Protein AF-A0AA95MEN5-F1 (afdb_monomer_lite)

Secondary structure (DSSP, 8-state):
--HHHHHHHHGGGS-HHHHHHHHHHHHPPPEEEE-TTS-TT-EEEESS-HHHHHHHHHHH---HHHHS----PPP-

Sequence (76 aa):
MHLTGWKLKFGNWFKEEWLSEIDHLLSLELKFYKYPTKKMGEGHYVLITPEECEYLTKKHLFFDLIDQKFQWIRED

Radius of gyration: 17.72 Å; chains: 1; bounding box: 54×22×41 Å

pLDDT: mean 77.87, std 11.99, range [52.56, 91.31]

Foldseek 3Di:
DVLVVCCVPCVVVDDPVVNVVSVVLVPADWDWDDDPPDDPPDTDTDSDDPVVVVVVCVVPVPDVVVPDDDDDDDDD

Structure (mmCIF, N/CA/C/O backbone):
data_AF-A0AA95MEN5-F1
#
_entry.id   AF-A0AA95MEN5-F1
#
loop_
_atom_site.group_PDB
_atom_site.id
_atom_site.type_symbol
_atom_site.label_atom_id
_atom_site.label_alt_id
_atom_site.label_comp_id
_atom_site.label_asym_id
_atom_site.label_entity_id
_atom_site.label_seq_id
_atom_site.pdbx_PDB_ins_code
_atom_site.Cartn_x
_atom_site.Cartn_y
_atom_site.Cartn_z
_atom_site.occupancy
_atom_site.B_iso_or_equiv
_atom_site.auth_seq_id
_atom_site.auth_comp_id
_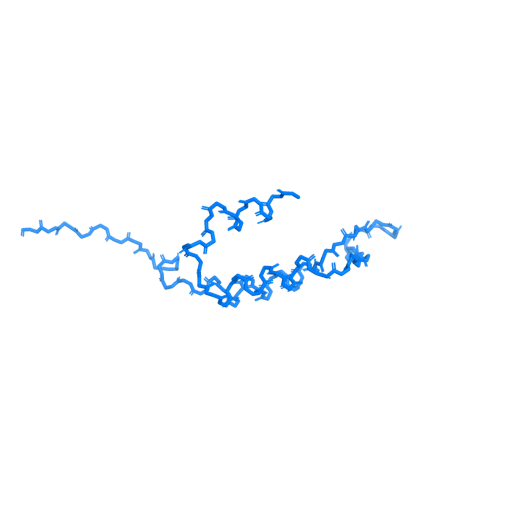atom_site.auth_asym_id
_atom_site.auth_atom_id
_atom_site.pdbx_PDB_model_num
ATOM 1 N N . MET A 1 1 ? 2.599 12.136 -2.582 1.00 56.16 1 MET A N 1
ATOM 2 C CA . MET A 1 1 ? 2.137 13.029 -1.492 1.00 56.16 1 MET A CA 1
ATOM 3 C C . MET A 1 1 ? 0.647 12.872 -1.136 1.00 56.16 1 MET A C 1
ATOM 5 O O . MET A 1 1 ? 0.168 13.612 -0.291 1.00 56.16 1 MET A O 1
ATOM 9 N N . HIS A 1 2 ? -0.101 11.920 -1.720 1.00 68.12 2 HIS A N 1
ATOM 10 C CA . HIS A 1 2 ? -1.524 11.721 -1.389 1.00 68.12 2 HIS A CA 1
ATOM 11 C C . HIS A 1 2 ? -1.745 10.661 -0.298 1.00 68.12 2 HIS A C 1
ATOM 13 O O . HIS A 1 2 ? -2.453 10.935 0.663 1.00 68.12 2 HIS A O 1
ATOM 19 N N . LEU A 1 3 ? -1.064 9.511 -0.373 1.00 69.62 3 LEU A N 1
ATOM 20 C CA . LEU A 1 3 ? -1.157 8.433 0.628 1.00 69.62 3 LEU A CA 1
ATOM 21 C C . LEU A 1 3 ? -0.732 8.873 2.035 1.00 69.62 3 LEU A C 1
ATOM 23 O O . LEU A 1 3 ? -1.438 8.612 3.002 1.00 69.62 3 LEU A O 1
ATOM 27 N N . THR A 1 4 ? 0.369 9.616 2.150 1.00 78.25 4 THR A N 1
ATOM 28 C CA . THR A 1 4 ? 0.836 10.177 3.428 1.00 78.25 4 THR A CA 1
ATOM 29 C C . THR A 1 4 ? -0.181 11.154 4.020 1.00 78.25 4 THR A C 1
ATOM 31 O O . THR A 1 4 ? -0.449 11.121 5.216 1.00 78.25 4 THR A O 1
ATOM 34 N N . GLY A 1 5 ? -0.804 11.986 3.177 1.00 79.69 5 GLY A N 1
ATOM 35 C CA . GLY A 1 5 ? -1.861 12.905 3.604 1.00 79.69 5 GLY A CA 1
ATOM 36 C C . GLY A 1 5 ? -3.132 12.181 4.052 1.00 79.69 5 GLY A C 1
ATOM 37 O O . GLY A 1 5 ? -3.746 12.570 5.041 1.00 79.69 5 GLY A O 1
ATOM 38 N N . TRP A 1 6 ? -3.506 11.097 3.370 1.00 77.31 6 TRP A N 1
ATOM 39 C CA . TRP A 1 6 ? -4.648 10.264 3.755 1.00 77.31 6 TRP A CA 1
ATOM 40 C C . TRP A 1 6 ? -4.391 9.540 5.074 1.00 77.31 6 TRP A C 1
ATOM 42 O O . TRP A 1 6 ? -5.258 9.561 5.943 1.00 77.31 6 TRP A O 1
ATOM 52 N N . LYS A 1 7 ? -3.184 8.992 5.265 1.00 81.81 7 LYS A N 1
ATOM 53 C CA . LYS A 1 7 ? -2.769 8.380 6.532 1.00 81.81 7 LYS A CA 1
ATOM 54 C C . LYS A 1 7 ? -2.832 9.383 7.686 1.00 81.81 7 LYS A C 1
ATOM 56 O O . LYS A 1 7 ? -3.365 9.061 8.737 1.00 81.81 7 LYS A O 1
ATOM 61 N N . LEU A 1 8 ? -2.350 10.610 7.490 1.00 84.12 8 LEU A N 1
ATOM 62 C CA . LEU A 1 8 ? -2.412 11.651 8.523 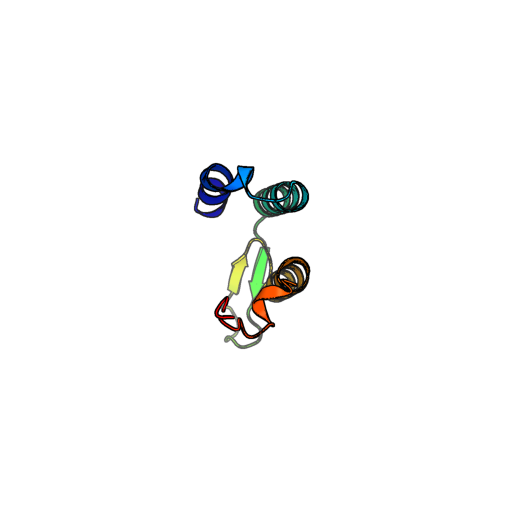1.00 84.12 8 LEU A CA 1
ATOM 63 C C . LEU A 1 8 ? -3.849 12.074 8.854 1.00 84.12 8 LEU A C 1
ATOM 65 O O . LEU A 1 8 ? -4.161 12.339 10.009 1.00 84.12 8 LEU A O 1
ATOM 69 N N . LYS A 1 9 ? -4.724 12.149 7.845 1.00 84.50 9 LYS A N 1
ATOM 70 C CA . LYS A 1 9 ? -6.091 12.659 8.010 1.00 84.50 9 LYS A CA 1
ATOM 71 C C . LYS A 1 9 ? -7.076 11.613 8.533 1.00 84.50 9 LYS A C 1
ATOM 73 O O . LYS A 1 9 ? -7.961 11.955 9.309 1.00 84.50 9 LYS A O 1
ATOM 78 N N . PHE A 1 10 ? -6.941 10.366 8.092 1.00 80.69 10 PHE A N 1
ATOM 79 C CA . PHE A 1 10 ? -7.900 9.291 8.355 1.00 80.69 10 PHE A CA 1
ATOM 80 C C . PHE A 1 10 ? -7.290 8.107 9.106 1.00 80.69 10 PHE A C 1
ATOM 82 O O . PHE A 1 10 ? -7.999 7.152 9.397 1.00 80.69 10 PHE A O 1
ATOM 89 N N . GLY A 1 11 ? -5.997 8.152 9.443 1.00 78.12 11 GLY A N 1
ATOM 90 C CA . GLY A 1 11 ? -5.294 7.010 10.027 1.00 78.12 11 GLY A CA 1
ATOM 91 C C . GLY A 1 11 ? -5.895 6.514 11.339 1.00 78.12 11 GLY A C 1
ATOM 92 O O . GLY A 1 11 ? -5.918 5.314 11.567 1.00 78.12 11 GLY A O 1
ATOM 93 N N . ASN A 1 12 ? -6.486 7.405 12.140 1.00 83.69 12 ASN A N 1
ATOM 94 C CA . ASN A 1 12 ? -7.190 7.030 13.373 1.00 83.69 12 ASN A CA 1
ATOM 95 C C . ASN A 1 12 ? -8.445 6.170 13.130 1.00 83.69 12 ASN A C 1
ATOM 97 O O . ASN A 1 12 ? -8.987 5.610 14.076 1.00 83.69 12 ASN A O 1
ATOM 101 N N . TRP A 1 13 ? -8.953 6.114 11.895 1.00 81.62 13 TRP A N 1
ATOM 102 C CA . TRP A 1 13 ? -10.111 5.302 11.501 1.00 81.62 13 TRP A CA 1
ATOM 103 C C . TRP A 1 13 ? -9.700 4.021 10.772 1.00 81.62 13 TRP A C 1
ATOM 105 O O . TRP A 1 13 ? -10.555 3.218 10.402 1.00 81.62 13 TRP A O 1
ATOM 115 N N . PHE A 1 14 ? -8.403 3.831 10.532 1.00 80.56 14 PHE A N 1
ATOM 116 C CA . PHE A 1 14 ? -7.879 2.620 9.923 1.00 80.56 14 PHE A CA 1
ATOM 117 C C . PHE A 1 14 ? -7.514 1.614 11.006 1.00 80.56 14 PHE A C 1
ATOM 119 O O . PHE A 1 14 ? -7.063 1.974 12.093 1.00 80.56 14 PHE A O 1
ATOM 126 N N . LYS A 1 15 ? -7.685 0.331 10.689 1.00 83.75 15 LYS A N 1
ATOM 127 C CA . LYS A 1 15 ? -7.123 -0.741 11.508 1.00 83.75 15 LYS A CA 1
ATOM 128 C C . LYS A 1 15 ? -5.598 -0.606 11.529 1.00 83.75 15 LYS A C 1
ATOM 130 O O . LYS A 1 15 ? -5.002 -0.210 10.526 1.00 83.75 15 LYS A O 1
ATOM 135 N N . GLU A 1 16 ? -4.961 -0.978 12.637 1.00 85.12 16 GLU A N 1
ATOM 136 C CA . GLU A 1 16 ? -3.495 -0.916 12.763 1.00 85.12 16 GLU A CA 1
ATOM 137 C C . GLU A 1 16 ? -2.787 -1.690 11.643 1.00 85.12 16 GLU A C 1
ATOM 139 O O . GLU A 1 16 ? -1.830 -1.192 11.055 1.00 85.12 16 GLU A O 1
ATOM 144 N N . GLU A 1 17 ? -3.328 -2.852 11.265 1.00 84.69 17 GLU A N 1
ATOM 145 C CA . GLU A 1 17 ? -2.827 -3.673 10.157 1.00 84.69 17 GLU A CA 1
ATOM 146 C C . GLU A 1 17 ? -2.772 -2.909 8.820 1.00 84.69 17 GLU A C 1
ATOM 148 O O . GLU A 1 17 ? -1.815 -3.052 8.061 1.00 84.69 17 GLU A O 1
ATOM 153 N N . TRP A 1 18 ? -3.739 -2.024 8.553 1.00 83.88 18 TRP A N 1
ATOM 154 C CA . TRP A 1 18 ? -3.752 -1.194 7.346 1.00 83.88 18 TRP A CA 1
ATOM 155 C C . TRP A 1 18 ? -2.713 -0.081 7.410 1.00 83.88 18 TRP A C 1
ATOM 157 O O . TRP A 1 18 ? -2.097 0.244 6.397 1.00 83.88 18 TRP A O 1
ATOM 167 N N . LEU A 1 19 ? -2.490 0.501 8.591 1.00 85.31 19 LEU A N 1
ATOM 168 C CA . LEU A 1 19 ? -1.457 1.520 8.779 1.00 85.31 19 LEU A CA 1
ATOM 169 C C . LEU A 1 19 ? -0.064 0.941 8.536 1.00 85.31 19 LEU A C 1
ATOM 171 O O . LEU A 1 19 ? 0.725 1.562 7.822 1.00 85.31 19 LEU A O 1
ATOM 175 N N . SER A 1 20 ? 0.210 -0.255 9.064 1.00 88.25 20 SER A N 1
ATOM 176 C CA . SER A 1 20 ? 1.466 -0.9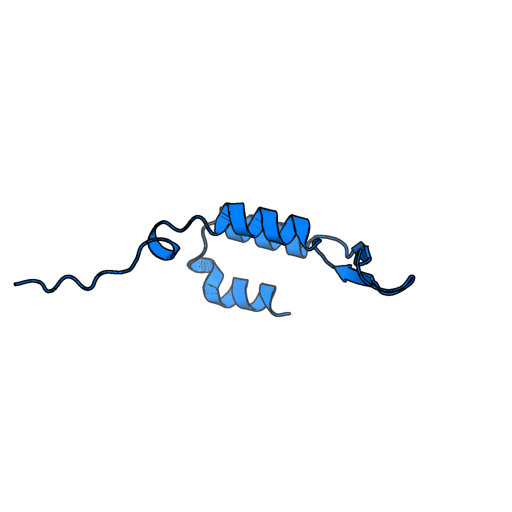67 8.819 1.00 88.25 20 SER A CA 1
ATOM 177 C C . SER A 1 20 ? 1.656 -1.317 7.342 1.00 88.25 20 SER A C 1
ATOM 179 O O . SER A 1 20 ? 2.761 -1.187 6.818 1.00 88.25 20 SER A O 1
ATOM 181 N N . GLU A 1 21 ? 0.592 -1.716 6.643 1.00 85.81 21 GLU A N 1
ATOM 182 C CA . GLU A 1 21 ? 0.666 -2.057 5.219 1.00 85.81 21 GLU A CA 1
ATOM 183 C C . GLU A 1 21 ? 0.882 -0.808 4.344 1.00 85.81 21 GLU A C 1
ATOM 185 O O . GLU A 1 21 ? 1.681 -0.842 3.409 1.00 85.81 21 GLU A O 1
ATOM 190 N N . ILE A 1 22 ? 0.279 0.334 4.699 1.00 86.12 22 ILE A N 1
ATOM 191 C CA . ILE A 1 22 ? 0.569 1.631 4.063 1.00 86.12 22 ILE A CA 1
ATOM 192 C C . ILE A 1 22 ? 2.033 2.036 4.283 1.00 86.12 22 ILE A C 1
ATOM 194 O O . ILE A 1 22 ? 2.683 2.482 3.338 1.00 86.12 22 ILE A O 1
ATOM 198 N N . ASP A 1 23 ? 2.567 1.880 5.497 1.00 88.44 23 ASP A N 1
ATOM 199 C CA . ASP A 1 23 ? 3.972 2.196 5.786 1.00 88.44 23 ASP A CA 1
ATOM 200 C C . ASP A 1 23 ? 4.933 1.317 4.997 1.00 88.44 23 ASP A C 1
ATOM 202 O O . ASP A 1 23 ? 5.901 1.816 4.420 1.00 88.44 23 ASP A O 1
ATOM 206 N N . HIS A 1 24 ? 4.624 0.025 4.904 1.00 89.56 24 HIS A N 1
ATOM 207 C CA . HIS A 1 24 ? 5.384 -0.894 4.077 1.00 89.56 24 HIS A CA 1
ATOM 208 C C . HIS A 1 24 ? 5.398 -0.435 2.612 1.00 89.56 24 HIS A C 1
ATOM 210 O O . HIS A 1 24 ? 6.477 -0.270 2.047 1.00 89.56 24 HIS A O 1
ATOM 216 N N . LEU A 1 25 ? 4.234 -0.128 2.026 1.00 88.25 25 LEU A N 1
ATOM 217 C CA . LEU A 1 25 ? 4.124 0.352 0.641 1.00 88.25 25 LEU A CA 1
ATOM 218 C C . LEU A 1 25 ? 4.907 1.648 0.393 1.00 88.25 25 LEU A C 1
ATOM 220 O O . LEU A 1 25 ? 5.495 1.816 -0.674 1.00 88.25 25 LEU A O 1
ATOM 224 N N . LEU A 1 26 ? 4.925 2.564 1.366 1.00 86.50 26 LEU A N 1
ATOM 225 C CA . LEU A 1 26 ? 5.679 3.817 1.279 1.00 86.50 26 LEU A CA 1
ATOM 226 C C . LEU A 1 26 ? 7.196 3.623 1.411 1.00 86.50 26 LEU A C 1
ATOM 228 O O . LEU A 1 26 ? 7.943 4.495 0.970 1.00 86.50 26 LEU A O 1
ATOM 232 N N . SER A 1 27 ? 7.644 2.510 1.998 1.00 89.56 27 SER A N 1
ATOM 233 C CA . SER A 1 27 ? 9.064 2.147 2.100 1.00 89.56 27 SER A CA 1
ATOM 234 C C . SER A 1 27 ? 9.614 1.414 0.873 1.00 89.56 27 SER A C 1
ATOM 236 O O . SER A 1 27 ? 10.826 1.232 0.774 1.00 89.56 27 SER A O 1
ATOM 238 N N . LEU A 1 28 ? 8.748 0.979 -0.049 1.00 89.31 28 LEU A N 1
ATOM 239 C CA . LEU A 1 28 ? 9.171 0.232 -1.230 1.00 89.31 28 LEU A CA 1
ATOM 240 C C . LEU A 1 28 ? 9.946 1.116 -2.207 1.00 89.31 28 LEU A C 1
ATOM 242 O O . LEU A 1 28 ? 9.619 2.282 -2.438 1.00 89.31 28 LEU A O 1
ATOM 246 N N . GLU A 1 29 ? 10.941 0.514 -2.849 1.00 91.31 29 GLU A N 1
ATOM 247 C CA . GLU A 1 29 ? 11.607 1.123 -3.991 1.00 91.31 29 GLU A CA 1
ATOM 248 C C . GLU A 1 29 ? 10.732 1.028 -5.243 1.00 91.31 29 GLU A C 1
ATOM 250 O O . GLU A 1 29 ? 9.979 0.073 -5.453 1.00 91.31 29 GLU A O 1
ATOM 255 N N . LEU A 1 30 ? 10.847 2.035 -6.108 1.00 90.12 30 LEU A N 1
ATOM 256 C CA . LEU A 1 30 ? 10.161 2.033 -7.390 1.00 90.12 30 LEU A CA 1
ATOM 257 C C . LEU A 1 30 ? 10.744 0.954 -8.305 1.00 90.12 30 LEU A C 1
ATOM 259 O O . LEU A 1 30 ? 11.937 0.950 -8.603 1.00 90.12 30 LEU A O 1
ATOM 263 N N . LYS A 1 31 ? 9.874 0.105 -8.846 1.00 90.31 31 LYS A N 1
ATOM 264 C CA . LYS A 1 31 ? 10.218 -0.898 -9.856 1.00 90.31 31 LYS A CA 1
ATOM 265 C C . LYS A 1 31 ? 9.671 -0.509 -11.218 1.00 90.31 31 LYS A C 1
ATOM 267 O O . LYS A 1 31 ? 8.562 0.010 -11.335 1.00 90.31 31 LYS A O 1
ATOM 272 N N . PHE A 1 32 ? 10.448 -0.763 -12.265 1.00 89.56 32 PHE A N 1
ATOM 273 C CA . PHE A 1 32 ? 9.998 -0.537 -13.632 1.00 89.56 32 PHE A CA 1
ATOM 274 C C . PHE A 1 32 ? 9.030 -1.647 -14.053 1.00 89.56 32 PHE A C 1
ATOM 276 O O . PHE A 1 32 ? 9.418 -2.810 -14.153 1.00 89.56 32 PHE A O 1
ATOM 283 N N . TYR A 1 33 ? 7.776 -1.288 -14.317 1.00 89.06 33 TYR A N 1
ATOM 284 C CA . TYR A 1 33 ? 6.750 -2.205 -14.801 1.00 89.06 33 TYR A CA 1
ATOM 285 C C . TYR A 1 33 ? 6.449 -1.945 -16.277 1.00 89.06 33 TYR A C 1
ATOM 287 O O . TYR A 1 33 ? 6.135 -0.821 -16.679 1.00 89.06 33 TYR A O 1
ATOM 295 N N . LYS A 1 34 ? 6.511 -3.004 -17.087 1.00 87.31 34 LYS A N 1
ATOM 296 C CA . LYS A 1 34 ? 6.206 -2.972 -18.518 1.00 87.31 34 LYS A CA 1
ATOM 297 C C . LYS A 1 34 ? 4.844 -3.609 -18.763 1.00 87.31 34 LYS A C 1
ATOM 299 O O . LYS A 1 34 ? 4.640 -4.772 -18.429 1.00 87.31 34 LYS A O 1
ATOM 304 N N . TYR A 1 35 ? 3.939 -2.864 -19.391 1.00 78.75 35 TYR A N 1
ATOM 305 C CA . TYR A 1 35 ? 2.602 -3.371 -19.687 1.00 78.75 35 TYR A CA 1
ATOM 306 C C . TYR A 1 35 ? 2.662 -4.457 -20.775 1.00 78.75 35 TYR A C 1
ATOM 308 O O . TYR A 1 35 ? 3.280 -4.218 -21.817 1.00 78.75 35 TYR A O 1
ATOM 316 N N . PRO A 1 36 ? 1.987 -5.610 -20.595 1.00 73.31 36 PRO A N 1
ATOM 317 C CA . PRO A 1 36 ? 2.004 -6.705 -21.572 1.00 73.31 36 PRO A CA 1
ATOM 318 C C . PRO A 1 36 ? 1.451 -6.308 -22.949 1.00 73.31 36 PRO A C 1
ATOM 320 O O . PRO A 1 36 ? 1.840 -6.867 -23.968 1.00 73.31 36 PRO A O 1
ATOM 323 N N . THR A 1 37 ? 0.531 -5.342 -22.976 1.00 68.50 37 THR A N 1
ATOM 324 C CA . THR A 1 37 ? -0.265 -4.960 -24.151 1.00 68.50 37 THR A CA 1
ATOM 325 C C . THR A 1 37 ? 0.258 -3.734 -24.899 1.00 68.50 37 THR A C 1
ATOM 327 O O . THR A 1 37 ? -0.279 -3.393 -25.953 1.00 68.50 37 THR A O 1
ATOM 330 N N . LYS A 1 38 ? 1.296 -3.055 -24.393 1.00 57.91 38 LYS A N 1
ATOM 331 C CA . LYS A 1 38 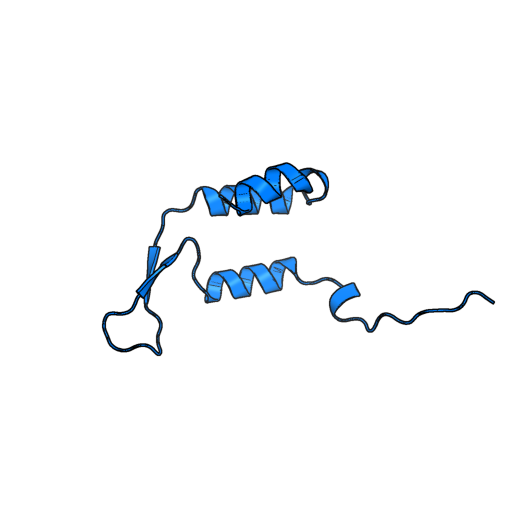? 1.863 -1.864 -25.042 1.00 57.91 38 LYS A CA 1
ATOM 332 C C . LYS A 1 38 ? 3.093 -2.225 -25.875 1.00 57.91 38 LYS A C 1
ATOM 334 O O . LYS A 1 38 ? 3.837 -3.148 -25.543 1.00 57.91 38 LYS A O 1
ATOM 339 N N . LYS A 1 39 ? 3.294 -1.502 -26.986 1.00 58.09 39 LYS A N 1
ATOM 340 C CA . LYS A 1 39 ? 4.444 -1.672 -27.893 1.00 58.09 39 LYS A CA 1
ATOM 341 C C . LYS A 1 39 ? 5.756 -1.689 -27.093 1.00 58.09 39 LYS A C 1
ATOM 343 O O . LYS A 1 39 ? 5.866 -1.041 -26.052 1.00 58.09 39 LYS A O 1
ATOM 348 N N . MET A 1 40 ? 6.749 -2.444 -27.575 1.00 54.28 40 MET A N 1
ATOM 349 C CA . MET A 1 40 ? 8.063 -2.563 -26.930 1.00 54.28 40 MET A CA 1
ATOM 350 C C . MET A 1 40 ? 8.612 -1.187 -26.513 1.00 54.28 40 MET A C 1
ATOM 352 O O . MET A 1 40 ? 8.928 -0.371 -27.369 1.00 54.28 40 MET A O 1
ATOM 356 N N . GLY A 1 41 ? 8.742 -0.963 -25.201 1.00 60.44 41 GLY A N 1
ATOM 357 C CA . GLY A 1 41 ? 9.413 0.210 -24.628 1.00 60.44 41 GLY A CA 1
ATOM 358 C C . GLY A 1 41 ? 8.562 1.043 -23.668 1.00 60.44 41 GLY A C 1
ATOM 359 O O . GLY A 1 41 ? 9.124 1.787 -22.873 1.00 60.44 41 GLY A O 1
ATOM 360 N N . GLU A 1 42 ? 7.235 0.892 -23.671 1.00 72.62 42 GLU A N 1
ATOM 361 C CA . GLU A 1 42 ? 6.368 1.659 -22.768 1.00 72.62 42 GLU A CA 1
ATOM 362 C C . GLU A 1 42 ? 6.192 0.946 -21.417 1.00 72.62 42 GLU A C 1
ATOM 364 O O . GLU A 1 42 ? 5.494 -0.064 -21.295 1.00 72.62 42 GLU A O 1
ATOM 369 N N . GLY A 1 43 ? 6.844 1.483 -20.388 1.00 81.00 43 GLY A N 1
ATOM 370 C CA . GLY A 1 43 ? 6.696 1.062 -19.000 1.00 81.00 43 GLY A CA 1
ATOM 371 C C . GLY A 1 43 ? 6.748 2.257 -18.055 1.00 81.00 43 GLY A C 1
ATOM 372 O O . GLY A 1 43 ? 7.184 3.344 -18.432 1.00 81.00 43 GLY A O 1
ATOM 373 N N . HIS A 1 44 ? 6.272 2.060 -16.832 1.00 86.56 44 HIS A N 1
ATOM 374 C CA . HIS A 1 44 ? 6.243 3.090 -15.801 1.00 86.56 44 HIS A CA 1
ATOM 375 C C . HIS A 1 44 ? 6.864 2.552 -14.517 1.00 86.56 44 HIS A C 1
ATOM 377 O O . HIS A 1 44 ? 6.752 1.366 -14.210 1.00 86.56 44 HIS A O 1
ATOM 383 N N . TYR A 1 45 ? 7.509 3.434 -13.760 1.00 89.44 45 TYR A N 1
ATOM 384 C CA . TYR A 1 45 ? 7.957 3.112 -12.413 1.00 89.44 45 TYR A CA 1
ATOM 385 C C . TYR A 1 45 ? 6.760 3.100 -11.466 1.00 89.44 45 TYR A C 1
ATOM 387 O O . TYR A 1 45 ? 6.001 4.067 -11.404 1.00 89.44 45 TYR A O 1
ATOM 395 N N . VAL A 1 46 ? 6.594 1.998 -10.746 1.00 89.06 46 VAL A N 1
ATOM 396 C CA . VAL A 1 46 ? 5.486 1.764 -9.820 1.00 89.06 46 VAL A CA 1
ATOM 397 C C . VAL A 1 46 ? 6.027 1.253 -8.487 1.00 89.06 46 VAL A C 1
ATOM 399 O O . VAL A 1 46 ? 7.065 0.601 -8.453 1.00 89.06 46 VAL A O 1
ATOM 402 N N . LEU A 1 47 ? 5.333 1.549 -7.385 1.00 90.25 47 LEU A N 1
ATOM 403 C CA . LEU A 1 47 ? 5.643 0.962 -6.071 1.00 90.25 47 LEU A CA 1
ATOM 404 C C . LEU A 1 47 ? 5.197 -0.504 -6.015 1.00 90.25 47 LEU A C 1
ATOM 406 O O . LEU A 1 47 ? 5.922 -1.376 -5.548 1.00 90.25 47 LEU A O 1
ATOM 410 N N . ILE A 1 48 ? 4.014 -0.768 -6.567 1.00 90.75 48 ILE A N 1
ATOM 411 C CA . ILE A 1 48 ? 3.422 -2.096 -6.701 1.00 90.75 48 ILE A CA 1
ATOM 412 C C . ILE A 1 48 ? 2.907 -2.291 -8.122 1.00 90.75 48 ILE A C 1
ATOM 414 O O . ILE A 1 48 ? 2.511 -1.328 -8.783 1.00 90.75 48 ILE A O 1
ATOM 418 N N . THR A 1 49 ? 2.938 -3.524 -8.610 1.00 90.56 49 THR A N 1
ATOM 419 C CA . THR A 1 49 ? 2.407 -3.859 -9.932 1.00 90.56 49 THR A CA 1
ATOM 420 C C . THR A 1 49 ? 0.873 -3.878 -9.913 1.00 90.56 49 THR A C 1
ATOM 422 O O . THR A 1 49 ? 0.262 -3.952 -8.841 1.00 90.56 49 THR A O 1
ATOM 425 N N . PRO A 1 50 ? 0.213 -3.820 -11.083 1.00 87.88 50 PRO A N 1
ATOM 426 C CA . PRO A 1 50 ? -1.235 -3.990 -11.173 1.00 87.88 50 PRO A CA 1
ATOM 427 C C . PRO A 1 50 ? -1.741 -5.283 -10.516 1.00 87.88 50 PRO A C 1
ATOM 429 O O . PRO A 1 50 ? -2.771 -5.266 -9.851 1.00 87.88 50 PRO A O 1
ATOM 432 N N . GLU A 1 51 ? -0.996 -6.380 -10.645 1.00 89.94 51 GLU A N 1
ATOM 433 C CA . GLU A 1 51 ? -1.351 -7.686 -10.083 1.00 89.94 51 GLU A CA 1
ATOM 434 C C . GLU A 1 51 ? -1.270 -7.684 -8.548 1.00 89.94 51 GLU A C 1
ATOM 436 O O . GLU A 1 51 ? -2.160 -8.194 -7.867 1.00 89.94 51 GLU A O 1
ATOM 441 N N . GLU A 1 52 ? -0.238 -7.054 -7.981 1.00 90.12 52 GLU A N 1
ATOM 442 C CA . GLU A 1 52 ? -0.117 -6.866 -6.530 1.00 90.12 52 GLU A CA 1
ATOM 443 C C . GLU A 1 52 ? -1.224 -5.957 -5.989 1.00 90.12 52 GLU A C 1
ATOM 445 O O . GLU A 1 52 ? -1.796 -6.230 -4.934 1.00 90.12 52 GLU A O 1
ATOM 450 N N . CYS A 1 53 ? -1.570 -4.899 -6.728 1.00 88.25 53 CYS A N 1
ATOM 451 C CA . CYS A 1 53 ? -2.680 -4.015 -6.385 1.00 88.25 53 CYS A CA 1
ATOM 452 C C . CYS A 1 53 ? -4.016 -4.772 -6.364 1.00 88.25 53 CYS A C 1
ATOM 454 O O . CYS A 1 53 ? -4.811 -4.606 -5.437 1.00 88.25 53 CYS A O 1
ATOM 456 N N . GLU A 1 54 ? -4.252 -5.649 -7.343 1.00 87.62 54 GLU A N 1
ATOM 457 C CA . GLU A 1 54 ? -5.447 -6.491 -7.390 1.00 87.62 54 GLU A CA 1
ATOM 458 C C . GLU A 1 54 ? -5.501 -7.461 -6.203 1.00 87.62 54 GLU A C 1
ATOM 460 O O . GLU A 1 54 ? -6.547 -7.600 -5.566 1.00 87.62 54 GLU A O 1
ATOM 465 N N . TYR A 1 55 ? -4.375 -8.092 -5.862 1.00 88.75 55 TYR A N 1
ATOM 466 C CA . TYR A 1 55 ? -4.278 -8.973 -4.699 1.00 88.75 55 TYR A CA 1
ATOM 467 C C . TYR A 1 55 ? -4.590 -8.236 -3.389 1.00 88.75 55 TYR A C 1
ATOM 469 O O . TYR A 1 55 ? -5.427 -8.693 -2.609 1.00 88.75 55 TYR A O 1
ATOM 477 N N . LEU A 1 56 ? -3.969 -7.074 -3.163 1.00 85.81 56 LEU A N 1
ATOM 478 C CA . LEU A 1 56 ? -4.199 -6.252 -1.971 1.00 85.81 56 LEU A CA 1
ATOM 479 C C . LEU A 1 56 ? -5.641 -5.754 -1.893 1.00 85.81 56 LEU A C 1
ATOM 481 O O . LEU A 1 56 ? -6.243 -5.766 -0.821 1.00 85.81 56 LEU A O 1
ATOM 485 N N . THR A 1 57 ? -6.214 -5.373 -3.035 1.00 84.06 57 THR A N 1
ATOM 486 C CA . THR A 1 57 ? -7.625 -4.999 -3.120 1.00 84.06 57 THR A CA 1
ATOM 487 C C . THR A 1 57 ? -8.496 -6.172 -2.696 1.00 84.06 57 THR A C 1
ATOM 489 O O . THR A 1 57 ? -9.272 -6.026 -1.768 1.00 84.06 57 THR A O 1
ATOM 492 N N . LYS A 1 58 ? -8.332 -7.366 -3.272 1.00 83.00 58 LYS A N 1
ATOM 493 C CA . LYS A 1 58 ? -9.130 -8.540 -2.873 1.00 83.00 58 LYS A CA 1
ATOM 494 C C . LYS A 1 58 ? -8.961 -8.897 -1.396 1.00 83.00 58 LYS A C 1
ATOM 496 O O . LYS A 1 58 ? -9.938 -9.253 -0.752 1.00 83.00 58 LYS A O 1
ATOM 501 N N . LYS A 1 59 ? -7.747 -8.774 -0.851 1.00 83.62 59 LYS A N 1
ATOM 502 C CA . LYS A 1 59 ? -7.452 -9.033 0.567 1.00 83.62 59 LYS A CA 1
ATOM 503 C C . LYS A 1 59 ? -8.232 -8.104 1.505 1.00 83.62 59 LYS A C 1
ATOM 505 O O . LYS A 1 59 ? -8.734 -8.566 2.523 1.00 83.62 59 LYS A O 1
ATOM 510 N N . HIS A 1 60 ? -8.319 -6.813 1.177 1.00 76.88 60 HIS A N 1
ATOM 511 C CA . HIS A 1 60 ? -8.859 -5.786 2.084 1.00 76.88 60 HIS A CA 1
ATOM 512 C C . HIS A 1 60 ? -10.275 -5.312 1.741 1.00 76.88 60 HIS A C 1
ATOM 514 O O . HIS A 1 60 ? -10.959 -4.754 2.595 1.00 76.88 60 HIS A O 1
ATOM 520 N N . LEU A 1 61 ? -10.726 -5.532 0.506 1.00 71.50 61 LEU A N 1
ATOM 521 C CA . LEU A 1 61 ? -12.033 -5.117 -0.006 1.00 71.50 61 LEU A CA 1
ATOM 522 C C . LEU A 1 61 ? -13.127 -6.170 0.230 1.00 71.50 61 LEU A C 1
ATOM 524 O O . LEU A 1 61 ? -14.250 -5.962 -0.218 1.00 71.50 61 LEU A O 1
ATOM 528 N N . PHE A 1 62 ? -12.838 -7.263 0.951 1.00 62.47 62 PHE A N 1
ATOM 529 C CA . PHE A 1 62 ? -13.878 -8.111 1.546 1.00 62.47 62 PHE A CA 1
ATOM 530 C C . PHE A 1 62 ? -14.624 -7.307 2.620 1.00 62.47 62 PHE A C 1
ATOM 532 O O . PHE A 1 62 ? -14.355 -7.373 3.817 1.00 62.47 62 PHE A O 1
ATOM 539 N N . PHE A 1 63 ? -15.541 -6.479 2.140 1.00 58.22 63 PHE A N 1
ATOM 540 C CA . PHE A 1 63 ? -16.502 -5.722 2.911 1.00 58.22 63 PHE A CA 1
ATOM 541 C C . PHE A 1 63 ? -17.843 -6.406 2.700 1.00 58.22 63 PHE A C 1
ATOM 543 O O . PHE A 1 63 ? -18.436 -6.272 1.630 1.00 58.22 63 PHE A O 1
ATOM 550 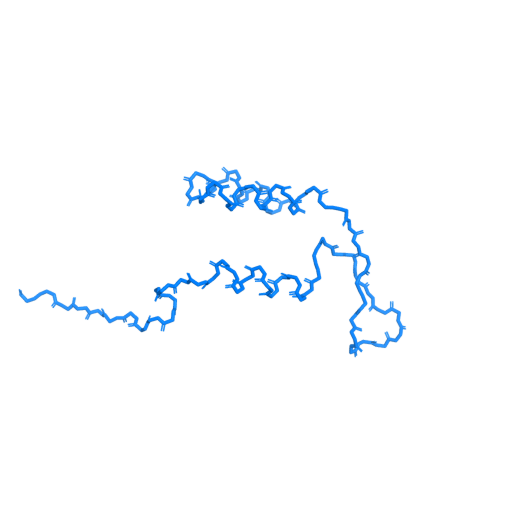N N . ASP A 1 64 ? -18.349 -7.086 3.729 1.00 52.56 64 ASP A N 1
ATOM 551 C CA . ASP A 1 64 ? -19.669 -7.730 3.682 1.00 52.56 64 ASP A CA 1
ATOM 552 C C . ASP A 1 64 ? -20.769 -6.763 3.204 1.00 52.56 64 ASP A C 1
ATOM 554 O O . ASP A 1 64 ? -21.733 -7.171 2.570 1.00 52.56 64 ASP A O 1
ATOM 558 N N . LEU A 1 65 ? -20.599 -5.460 3.448 1.00 52.94 65 LEU A N 1
ATOM 559 C CA . LEU A 1 65 ? -21.542 -4.405 3.076 1.00 52.94 65 LEU A CA 1
ATOM 560 C C . LEU A 1 65 ? -21.396 -3.870 1.639 1.00 52.94 65 LEU A C 1
ATOM 562 O O . LEU A 1 65 ? -22.305 -3.187 1.177 1.00 52.94 65 LEU A O 1
ATOM 566 N N . ILE A 1 66 ? -20.282 -4.123 0.941 1.00 56.75 66 ILE A N 1
ATOM 567 C CA . ILE A 1 66 ? -20.088 -3.659 -0.449 1.00 56.75 66 ILE A CA 1
ATOM 568 C C . ILE A 1 66 ? -20.818 -4.577 -1.435 1.00 56.75 66 ILE A C 1
ATOM 570 O O . ILE A 1 66 ? -21.426 -4.088 -2.387 1.00 56.75 66 ILE A O 1
ATOM 574 N N . ASP A 1 67 ? -20.812 -5.886 -1.176 1.00 55.62 67 ASP A N 1
ATOM 575 C CA . ASP A 1 67 ? -21.468 -6.882 -2.033 1.00 55.62 67 ASP A CA 1
ATOM 576 C C . ASP A 1 67 ? -22.933 -7.148 -1.645 1.00 55.62 67 ASP A C 1
ATOM 578 O O . ASP A 1 67 ? -23.691 -7.767 -2.398 1.00 55.62 67 ASP A O 1
ATOM 582 N N . GLN A 1 68 ? -23.374 -6.656 -0.485 1.00 57.19 68 GLN A N 1
ATOM 583 C CA . GLN A 1 68 ? -24.773 -6.723 -0.076 1.00 57.19 68 GLN A CA 1
ATOM 584 C C . GLN A 1 68 ? -25.553 -5.530 -0.636 1.00 57.19 68 GLN A C 1
ATOM 586 O O . GLN A 1 68 ? -25.217 -4.369 -0.407 1.00 57.19 68 GLN A O 1
ATOM 591 N N . LYS A 1 69 ? -26.659 -5.803 -1.343 1.00 57.75 69 LYS A N 1
ATOM 592 C CA . LYS A 1 69 ? -27.646 -4.765 -1.671 1.00 57.75 69 LYS A CA 1
ATOM 593 C C . LYS A 1 69 ? -28.166 -4.170 -0.365 1.00 57.75 69 LYS A C 1
ATOM 595 O O . LYS A 1 69 ? -28.952 -4.811 0.327 1.00 57.75 69 LYS A O 1
ATOM 600 N N . PHE A 1 70 ? -27.762 -2.942 -0.064 1.00 64.19 70 PHE A N 1
ATOM 601 C CA . PHE A 1 70 ? -28.311 -2.180 1.049 1.00 64.19 70 PHE A CA 1
ATOM 602 C C . PHE A 1 70 ? -29.833 -2.054 0.876 1.00 64.19 70 PHE A C 1
ATOM 604 O O . PHE A 1 70 ? -30.308 -1.423 -0.072 1.00 64.19 70 PHE A O 1
ATOM 611 N N . GLN A 1 71 ? -30.606 -2.690 1.758 1.00 67.69 71 GLN A N 1
ATOM 612 C CA . GLN A 1 71 ? -32.058 -2.550 1.803 1.00 67.69 71 GLN A CA 1
ATOM 613 C C . GLN A 1 71 ? -32.417 -1.556 2.905 1.00 67.69 71 GLN A C 1
ATOM 615 O O . GLN A 1 71 ? -32.100 -1.772 4.070 1.00 67.69 71 GLN A O 1
ATOM 620 N N . TRP A 1 72 ? -33.091 -0.465 2.535 1.00 68.69 72 TRP A N 1
ATOM 621 C CA . TRP A 1 72 ? -33.704 0.437 3.505 1.00 68.69 72 TRP A CA 1
ATOM 622 C C . TRP A 1 72 ? -34.861 -0.294 4.184 1.00 68.69 72 TRP A C 1
ATOM 624 O O . TRP A 1 72 ? -35.920 -0.468 3.581 1.00 68.69 72 TRP A O 1
ATOM 634 N N . ILE A 1 73 ? -34.659 -0.733 5.422 1.00 74.88 73 ILE A N 1
ATOM 635 C CA . ILE A 1 73 ? -35.738 -1.269 6.250 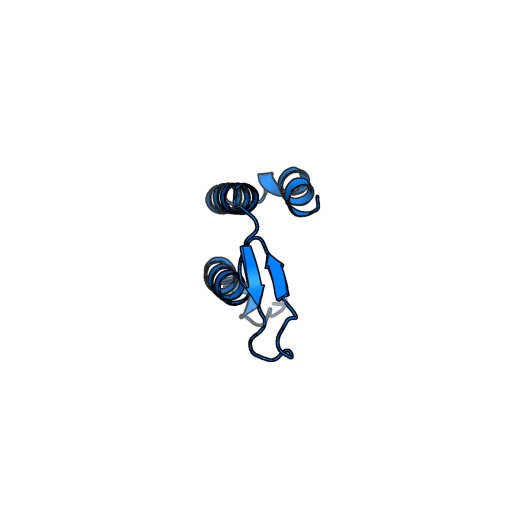1.00 74.88 73 ILE A CA 1
ATOM 636 C C . ILE A 1 73 ? -36.429 -0.060 6.884 1.00 74.88 73 ILE A C 1
ATOM 638 O O . ILE A 1 73 ? -35.782 0.738 7.560 1.00 74.88 73 ILE A O 1
ATOM 642 N N . ARG A 1 74 ? -37.723 0.127 6.609 1.00 63.81 74 ARG A N 1
ATOM 643 C CA . ARG A 1 74 ? -38.544 1.057 7.391 1.00 63.81 74 ARG A CA 1
ATOM 644 C C . ARG A 1 74 ? -38.823 0.384 8.732 1.00 63.81 74 ARG A C 1
ATOM 646 O O . ARG A 1 74 ? -39.295 -0.748 8.741 1.00 63.81 74 ARG A O 1
ATOM 653 N N . GLU A 1 75 ? -38.485 1.057 9.824 1.00 68.81 75 GLU A N 1
ATOM 654 C CA . GLU A 1 75 ? -39.002 0.696 11.143 1.00 68.81 75 GLU A CA 1
ATOM 655 C C . GLU A 1 75 ? -40.475 1.125 11.181 1.00 68.81 75 GLU A C 1
ATOM 657 O O . GLU A 1 75 ? -40.771 2.306 10.970 1.00 68.81 75 GLU A O 1
ATOM 662 N N . ASP A 1 76 ? -41.371 0.147 11.338 1.00 61.47 76 ASP A N 1
ATOM 663 C CA . ASP A 1 76 ? -42.808 0.351 11.569 1.00 61.47 76 ASP A CA 1
ATOM 664 C C . ASP A 1 76 ? -43.082 0.737 13.032 1.00 61.47 76 ASP A C 1
ATOM 666 O O . ASP A 1 76 ? -42.452 0.134 13.936 1.00 61.47 76 ASP A O 1
#